Protein AF-A0A136KQ17-F1 (afdb_monomer)

Mean predicted aligned error: 4.79 Å

Structure (mmCIF, N/CA/C/O backbone):
data_AF-A0A136KQ17-F1
#
_entry.id   AF-A0A136KQ17-F1
#
loop_
_atom_site.group_PDB
_atom_site.id
_atom_site.type_symbol
_atom_site.label_atom_id
_atom_site.label_alt_id
_atom_site.label_comp_id
_atom_site.label_asym_id
_atom_site.label_entity_id
_atom_site.label_seq_id
_atom_site.pdbx_PDB_ins_code
_atom_site.Cartn_x
_atom_site.Cartn_y
_atom_site.Cartn_z
_atom_site.occupancy
_atom_site.B_iso_or_equiv
_atom_site.auth_seq_id
_atom_site.auth_comp_id
_atom_site.auth_asym_id
_atom_site.auth_atom_id
_atom_site.pdbx_PDB_model_num
ATOM 1 N N . MET A 1 1 ? 9.050 17.013 -5.981 1.00 43.75 1 MET A N 1
ATOM 2 C CA . MET A 1 1 ? 9.024 16.105 -4.820 1.00 43.75 1 MET A CA 1
ATOM 3 C C . MET A 1 1 ? 7.799 16.497 -4.017 1.00 43.75 1 MET A C 1
ATOM 5 O O . MET A 1 1 ? 7.840 17.550 -3.414 1.00 43.75 1 MET A O 1
ATOM 9 N N . ASP A 1 2 ? 6.688 15.775 -4.169 1.00 52.97 2 ASP A N 1
ATOM 10 C CA . ASP A 1 2 ? 5.424 16.027 -3.430 1.00 52.97 2 ASP A CA 1
ATOM 11 C C . ASP A 1 2 ? 4.432 14.852 -3.592 1.00 52.97 2 ASP A C 1
ATOM 13 O O . ASP A 1 2 ? 3.580 14.614 -2.742 1.00 52.97 2 ASP A O 1
ATOM 17 N N . LEU A 1 3 ? 4.582 14.050 -4.656 1.00 54.72 3 LEU A N 1
ATOM 18 C CA . LEU A 1 3 ? 3.743 12.869 -4.917 1.00 54.72 3 LEU A CA 1
ATOM 19 C C . LEU A 1 3 ? 3.991 11.692 -3.958 1.00 54.72 3 LEU A C 1
ATOM 21 O O . LEU A 1 3 ? 3.123 10.831 -3.827 1.00 54.72 3 LEU A O 1
ATOM 25 N N . GLU A 1 4 ? 5.147 11.640 -3.289 1.00 54.84 4 GLU A N 1
ATOM 26 C CA . GLU A 1 4 ? 5.502 10.543 -2.374 1.00 54.84 4 GLU A CA 1
ATOM 27 C C . GLU A 1 4 ? 4.515 10.448 -1.200 1.00 54.84 4 GLU A C 1
ATOM 29 O O . GLU A 1 4 ? 4.045 9.361 -0.881 1.00 54.84 4 GLU A O 1
ATOM 34 N N . HIS A 1 5 ? 4.075 11.582 -0.643 1.00 61.56 5 HIS A N 1
ATOM 35 C CA . HIS A 1 5 ? 3.178 11.606 0.520 1.00 61.56 5 HIS A CA 1
ATOM 36 C C . HIS A 1 5 ? 1.681 11.730 0.184 1.00 61.56 5 HIS A C 1
ATOM 38 O O . HIS A 1 5 ? 0.832 11.643 1.080 1.00 61.56 5 HIS A O 1
ATOM 44 N N . GLU A 1 6 ? 1.310 11.897 -1.091 1.00 70.81 6 GLU A N 1
ATOM 45 C CA . GLU A 1 6 ? -0.102 12.032 -1.485 1.00 70.81 6 GLU A CA 1
ATOM 46 C C . GLU A 1 6 ? -0.926 10.776 -1.172 1.00 70.81 6 GLU A C 1
ATOM 48 O O . GLU A 1 6 ? -2.092 10.879 -0.779 1.00 70.81 6 GLU A O 1
ATOM 53 N N . SER A 1 7 ? -0.313 9.592 -1.267 1.00 72.12 7 SER A N 1
ATOM 54 C CA . SER A 1 7 ? -0.997 8.314 -1.032 1.00 72.12 7 SER A CA 1
ATOM 55 C C . SER A 1 7 ? -1.546 8.221 0.397 1.00 72.12 7 SER A C 1
ATOM 57 O O . SER A 1 7 ? -2.719 7.900 0.592 1.00 72.12 7 SER A O 1
ATOM 59 N N . ILE A 1 8 ? -0.742 8.589 1.402 1.00 79.38 8 ILE A N 1
ATOM 60 C CA . ILE A 1 8 ? -1.167 8.601 2.812 1.00 79.38 8 ILE A CA 1
ATOM 61 C C . ILE A 1 8 ? -2.303 9.606 3.028 1.00 79.38 8 ILE A C 1
ATOM 63 O O . ILE A 1 8 ? -3.298 9.304 3.695 1.00 79.38 8 ILE A O 1
ATOM 67 N N . ARG A 1 9 ? -2.180 10.808 2.453 1.00 83.69 9 ARG A N 1
ATOM 68 C CA . ARG A 1 9 ? -3.183 11.870 2.601 1.00 83.69 9 ARG A CA 1
ATOM 69 C C . ARG A 1 9 ? -4.543 11.445 2.048 1.00 83.69 9 ARG A C 1
ATOM 71 O O . ARG A 1 9 ? -5.564 11.740 2.670 1.00 83.69 9 ARG A O 1
ATOM 78 N N . LEU A 1 10 ? -4.569 10.757 0.907 1.00 86.00 10 LEU A N 1
ATOM 79 C CA . LEU A 1 10 ? -5.799 10.218 0.325 1.00 86.00 10 LEU A CA 1
ATOM 80 C C . LEU A 1 10 ? -6.396 9.112 1.194 1.00 86.00 10 LEU A C 1
ATOM 82 O O . LEU A 1 10 ? -7.590 9.156 1.488 1.00 86.00 10 LEU A O 1
ATOM 86 N N . ILE A 1 11 ? -5.573 8.178 1.680 1.00 86.44 11 ILE A N 1
ATOM 87 C CA . ILE A 1 11 ? -6.046 7.105 2.561 1.00 86.44 11 ILE A CA 1
ATOM 88 C C . ILE A 1 11 ? -6.697 7.692 3.819 1.00 86.44 11 ILE A C 1
ATOM 90 O O . ILE A 1 11 ? -7.808 7.299 4.169 1.00 86.44 11 ILE A O 1
ATOM 94 N N . ASN A 1 12 ? -6.087 8.703 4.441 1.00 86.69 12 ASN A N 1
ATOM 95 C CA . ASN A 1 12 ? -6.655 9.362 5.620 1.00 86.69 12 ASN A CA 1
ATOM 96 C C . ASN A 1 12 ? -8.012 10.034 5.370 1.00 86.69 12 ASN A C 1
ATOM 98 O O . ASN A 1 12 ? -8.846 10.064 6.272 1.00 86.69 12 ASN A O 1
ATOM 102 N N . LYS A 1 13 ? -8.267 10.529 4.154 1.00 88.44 13 LYS A N 1
ATOM 103 C CA . LYS A 1 13 ? -9.572 11.099 3.783 1.00 88.44 13 LYS A CA 1
ATOM 104 C C . LYS A 1 13 ? -10.638 10.033 3.547 1.00 88.44 13 LYS A C 1
ATOM 106 O O . LYS A 1 13 ? -11.804 10.272 3.844 1.00 88.44 13 LYS A O 1
ATOM 111 N N . VAL A 1 14 ? -10.254 8.878 3.006 1.00 90.75 14 VAL A N 1
ATOM 112 C CA . VAL A 1 14 ? -11.196 7.796 2.685 1.00 90.75 14 VAL A CA 1
ATOM 113 C C . VAL A 1 14 ? -11.503 6.936 3.912 1.00 90.75 14 VAL A C 1
ATOM 115 O O . VAL A 1 14 ? -12.626 6.456 4.033 1.00 90.75 14 VAL A O 1
ATOM 118 N N . ARG A 1 15 ? -10.559 6.798 4.857 1.00 87.25 15 ARG A N 1
ATOM 119 C CA . ARG A 1 15 ? -10.706 6.008 6.096 1.00 87.25 15 ARG A CA 1
ATOM 120 C C . ARG A 1 15 ? -12.088 6.147 6.757 1.00 87.25 15 ARG A C 1
ATOM 122 O O . ARG A 1 15 ? -12.761 5.130 6.882 1.00 87.25 15 ARG A O 1
ATOM 129 N N . PRO A 1 16 ? -12.589 7.351 7.103 1.00 88.94 16 PRO A N 1
ATOM 130 C CA . PRO A 1 16 ? -13.866 7.487 7.813 1.00 88.94 16 PRO A CA 1
ATOM 131 C C . PRO A 1 16 ? -15.088 7.001 7.020 1.00 88.94 16 PRO A C 1
ATOM 133 O O . PRO A 1 16 ? -16.129 6.707 7.613 1.00 88.94 16 PRO A O 1
ATOM 136 N N . LEU A 1 17 ? -14.973 6.913 5.692 1.00 92.44 17 LEU A N 1
ATOM 137 C CA . LEU A 1 17 ? -16.055 6.529 4.786 1.00 92.44 17 LEU A CA 1
ATOM 138 C C . LEU A 1 17 ? -16.224 5.008 4.679 1.00 92.44 17 LEU A C 1
ATOM 140 O O . LEU A 1 17 ? -17.269 4.538 4.231 1.00 92.44 17 LEU A O 1
ATOM 144 N N . ILE A 1 18 ? -15.223 4.227 5.093 1.00 92.44 18 ILE A N 1
ATOM 145 C CA . ILE A 1 18 ? -15.248 2.770 4.970 1.00 92.44 18 ILE A CA 1
ATOM 146 C C . ILE A 1 18 ? -15.911 2.172 6.210 1.00 92.44 18 ILE A C 1
ATOM 148 O O . ILE A 1 18 ? -15.525 2.465 7.346 1.00 92.44 18 ILE A O 1
ATOM 152 N N . LYS A 1 19 ? -16.938 1.344 6.001 1.00 92.38 19 LYS A N 1
ATOM 153 C CA . LYS A 1 19 ? -17.628 0.632 7.086 1.00 92.38 19 LYS A CA 1
ATOM 154 C C . LYS A 1 19 ? -16.688 -0.355 7.782 1.00 92.38 19 LYS A C 1
ATOM 156 O O . LYS A 1 19 ? -15.704 -0.801 7.196 1.00 92.38 19 LYS A O 1
ATOM 161 N N . ASP A 1 20 ? -17.012 -0.688 9.028 1.00 93.50 20 ASP A N 1
ATOM 162 C CA . ASP A 1 20 ? -16.346 -1.792 9.723 1.00 93.50 20 ASP A CA 1
ATOM 163 C C . ASP A 1 20 ? -16.462 -3.096 8.919 1.00 93.50 20 ASP A C 1
ATOM 165 O O . ASP A 1 20 ? -17.487 -3.332 8.274 1.00 93.50 20 ASP A O 1
ATOM 169 N N . GLY A 1 21 ? -15.388 -3.887 8.895 1.00 93.94 21 GLY A N 1
ATOM 170 C CA . GLY A 1 21 ? -15.268 -5.070 8.037 1.00 93.94 21 GLY A CA 1
ATOM 171 C C . GLY A 1 21 ? -15.128 -4.756 6.542 1.00 93.94 21 GLY A C 1
ATOM 172 O O . GLY A 1 21 ? -15.133 -5.667 5.715 1.00 93.94 21 GLY A O 1
ATOM 173 N N . GLY A 1 22 ? -15.022 -3.478 6.169 1.00 95.44 22 GLY A N 1
ATOM 174 C CA . GLY A 1 22 ? -14.782 -3.055 4.795 1.00 95.44 22 GLY A CA 1
ATOM 175 C C . GLY A 1 22 ? -13.352 -3.332 4.326 1.00 95.44 22 GLY A C 1
ATOM 176 O O . GLY A 1 22 ? -12.462 -3.693 5.096 1.00 95.44 22 GLY A O 1
ATOM 177 N N . THR A 1 23 ? -13.121 -3.140 3.029 1.00 96.19 23 THR A N 1
ATOM 178 C CA . THR A 1 23 ? -11.812 -3.334 2.389 1.00 96.19 23 THR A CA 1
ATOM 179 C C . THR A 1 23 ? -11.395 -2.060 1.661 1.00 96.19 23 THR A C 1
ATOM 181 O O . THR A 1 23 ? -12.207 -1.436 0.977 1.00 96.19 23 THR A O 1
ATOM 184 N N . LEU A 1 24 ? -10.124 -1.686 1.793 1.00 95.56 24 LEU A N 1
ATOM 185 C CA . LEU A 1 24 ? -9.490 -0.599 1.055 1.00 9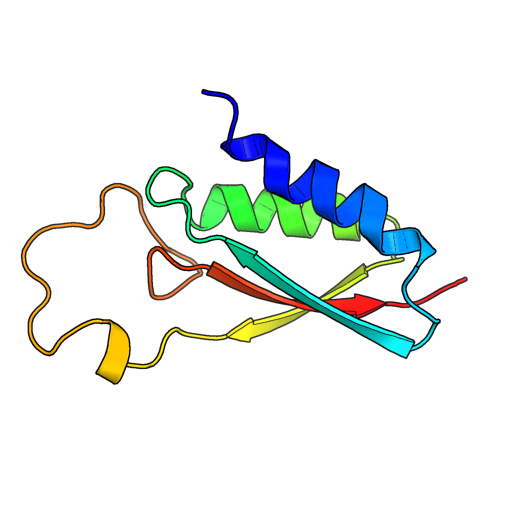5.56 24 LEU A CA 1
ATOM 186 C C . LEU A 1 24 ? -8.411 -1.175 0.141 1.00 95.56 24 LEU A C 1
ATOM 188 O O . LEU A 1 24 ? -7.456 -1.781 0.612 1.00 95.56 24 LEU A O 1
ATOM 192 N N . ILE A 1 25 ? -8.543 -0.948 -1.163 1.00 96.12 25 ILE A N 1
ATOM 193 C CA . ILE A 1 25 ? -7.511 -1.307 -2.137 1.00 96.12 25 ILE A CA 1
ATOM 194 C C . ILE A 1 25 ? -6.699 -0.049 -2.434 1.00 96.12 25 ILE A C 1
ATOM 196 O O . ILE A 1 25 ? -7.238 0.936 -2.941 1.00 96.12 25 ILE A O 1
ATOM 200 N N . SER A 1 26 ? -5.409 -0.071 -2.103 1.00 94.75 26 SER A N 1
ATOM 201 C CA . SER A 1 26 ? -4.482 1.011 -2.427 1.00 94.75 26 SER A CA 1
ATOM 202 C C . SER A 1 26 ? -3.655 0.633 -3.650 1.00 94.75 26 SER A C 1
ATOM 204 O O . SER A 1 26 ? -3.071 -0.448 -3.697 1.00 94.75 26 SER A O 1
ATOM 206 N N . ILE A 1 27 ? -3.633 1.518 -4.648 1.00 94.19 27 ILE A N 1
ATOM 207 C CA . ILE A 1 27 ? -2.891 1.337 -5.897 1.00 94.19 27 ILE A CA 1
ATOM 208 C C . ILE A 1 27 ? -2.011 2.567 -6.099 1.00 94.19 27 ILE A C 1
ATOM 210 O O . ILE A 1 27 ? -2.520 3.672 -6.291 1.00 94.19 27 ILE A O 1
ATOM 214 N N . ASN A 1 28 ? -0.694 2.382 -6.076 1.00 92.88 28 ASN A N 1
ATOM 215 C CA . ASN A 1 28 ? 0.279 3.435 -6.339 1.00 92.88 28 ASN A CA 1
ATOM 216 C C . ASN A 1 28 ? 1.043 3.125 -7.635 1.00 92.88 28 ASN A C 1
ATOM 218 O O . ASN A 1 28 ? 1.807 2.167 -7.700 1.00 92.88 28 ASN A O 1
ATOM 222 N N . ASN A 1 29 ? 0.851 3.959 -8.660 1.00 91.06 29 ASN A N 1
ATOM 223 C CA . ASN A 1 29 ? 1.554 3.871 -9.950 1.00 91.06 29 ASN A CA 1
ATOM 224 C C . ASN A 1 29 ? 2.803 4.775 -10.012 1.00 91.06 29 ASN A C 1
ATOM 226 O O . ASN A 1 29 ? 3.309 5.075 -11.093 1.00 91.06 29 ASN A O 1
ATOM 230 N N . GLY A 1 30 ? 3.287 5.260 -8.867 1.00 88.56 30 GLY A N 1
ATOM 231 C CA . GLY A 1 30 ? 4.436 6.152 -8.779 1.00 88.56 30 GLY A CA 1
ATOM 232 C C . GLY A 1 30 ? 5.738 5.420 -9.093 1.00 88.56 30 GLY A C 1
ATOM 233 O O . GLY A 1 30 ? 6.255 4.674 -8.262 1.00 88.56 30 GLY A O 1
ATOM 234 N N . VAL A 1 31 ? 6.300 5.678 -10.276 1.00 90.00 31 VAL A N 1
ATOM 235 C CA . VAL A 1 31 ? 7.568 5.080 -10.739 1.00 90.00 31 VAL A CA 1
ATOM 236 C C . VAL A 1 31 ? 8.804 5.582 -9.989 1.00 90.00 31 VAL A C 1
ATOM 238 O O . VAL A 1 31 ? 9.838 4.930 -10.034 1.00 90.00 31 VAL A O 1
ATOM 241 N N . TYR A 1 32 ? 8.695 6.726 -9.309 1.00 91.44 32 TYR A N 1
ATOM 242 C CA . TYR A 1 32 ? 9.763 7.315 -8.492 1.00 91.44 32 TYR A CA 1
ATOM 243 C C . TYR A 1 32 ? 9.673 6.931 -7.012 1.00 91.44 32 TYR A C 1
ATOM 245 O O . TYR A 1 32 ? 10.566 7.261 -6.247 1.00 91.44 32 TYR A O 1
ATOM 253 N N . VAL A 1 33 ? 8.615 6.227 -6.607 1.00 90.88 33 VAL A N 1
ATOM 254 C CA . VAL A 1 33 ? 8.456 5.742 -5.233 1.00 90.88 33 VAL A CA 1
ATOM 255 C C . VAL A 1 33 ? 9.023 4.329 -5.180 1.00 90.88 33 VAL A C 1
ATOM 257 O O . VAL A 1 33 ? 8.619 3.487 -5.990 1.00 90.88 33 VAL A O 1
ATOM 260 N N . SER A 1 34 ? 9.959 4.051 -4.274 1.00 94.50 34 SER A N 1
ATOM 261 C CA . SER A 1 34 ? 10.447 2.683 -4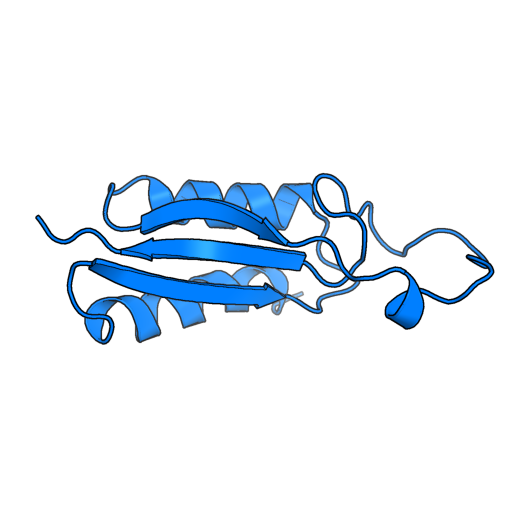.065 1.00 94.50 34 SER A CA 1
ATOM 262 C C . SER A 1 34 ? 9.362 1.811 -3.424 1.00 94.50 34 SER A C 1
ATOM 264 O O . SER A 1 34 ? 8.425 2.309 -2.793 1.00 94.50 34 SER A O 1
ATOM 266 N N . GLY A 1 35 ? 9.450 0.494 -3.598 1.00 95.56 35 GLY A N 1
ATOM 267 C CA . GLY A 1 35 ? 8.541 -0.428 -2.921 1.00 95.56 35 GLY A CA 1
ATOM 268 C C . GLY A 1 35 ? 8.653 -0.344 -1.401 1.00 95.56 35 GLY A C 1
ATOM 269 O O . GLY A 1 35 ? 7.630 -0.326 -0.719 1.00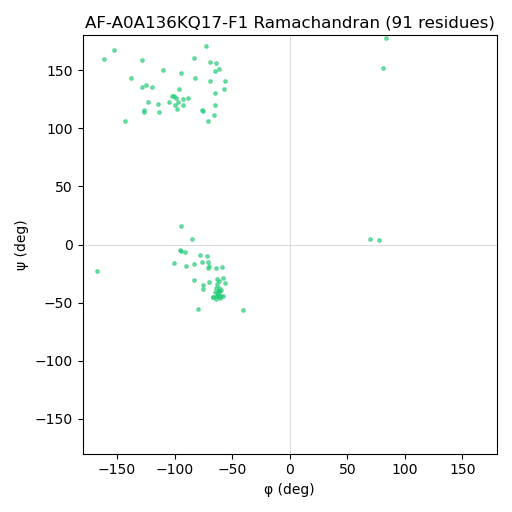 95.56 35 GLY A O 1
ATOM 270 N N . SER A 1 36 ? 9.873 -0.212 -0.880 1.00 96.62 36 SER A N 1
ATOM 271 C CA . SER A 1 36 ? 10.142 -0.099 0.554 1.00 96.62 36 SER A CA 1
ATOM 272 C C . SER A 1 36 ? 9.565 1.169 1.174 1.00 96.62 36 SER A C 1
ATOM 274 O O . SER A 1 36 ? 9.004 1.096 2.266 1.00 96.62 36 SER A O 1
ATOM 276 N N . ASP A 1 37 ? 9.648 2.315 0.490 1.00 94.44 37 ASP A N 1
ATOM 277 C CA . ASP A 1 37 ? 9.105 3.573 1.022 1.00 94.44 37 ASP A CA 1
ATOM 278 C C . ASP A 1 37 ? 7.581 3.506 1.106 1.00 94.44 37 ASP A C 1
ATOM 280 O O . ASP A 1 37 ? 6.992 3.801 2.144 1.00 94.44 37 ASP A O 1
ATOM 284 N N . TYR A 1 38 ? 6.939 3.010 0.047 1.00 94.44 38 TYR A N 1
ATOM 285 C CA . TYR A 1 38 ? 5.493 2.825 0.049 1.00 94.44 38 TYR A CA 1
ATOM 286 C C . TYR A 1 38 ? 5.039 1.785 1.086 1.00 94.44 38 TYR A C 1
ATOM 288 O O . TYR A 1 38 ? 4.019 1.976 1.746 1.00 94.44 38 TYR A O 1
ATOM 296 N N . MET A 1 39 ? 5.801 0.705 1.281 1.00 95.88 39 MET A N 1
ATOM 297 C CA . MET A 1 39 ? 5.509 -0.284 2.321 1.00 95.88 39 MET A CA 1
ATOM 298 C C . MET A 1 39 ? 5.591 0.337 3.722 1.00 95.88 39 MET A C 1
ATOM 300 O O . MET A 1 39 ? 4.685 0.151 4.532 1.00 95.88 39 MET A O 1
ATOM 304 N N . LYS A 1 40 ? 6.619 1.148 3.988 1.00 95.06 40 LYS A N 1
ATOM 305 C CA . LYS A 1 40 ? 6.776 1.875 5.255 1.00 95.06 40 LYS A CA 1
ATOM 306 C C . LYS A 1 40 ? 5.625 2.851 5.509 1.00 95.06 40 LYS A C 1
ATOM 308 O O . LYS A 1 40 ? 5.182 3.006 6.652 1.00 95.06 40 LYS A O 1
ATOM 313 N N . ASP A 1 41 ? 5.123 3.496 4.462 1.00 93.00 41 ASP A N 1
ATOM 314 C CA . ASP A 1 41 ? 3.944 4.356 4.536 1.00 93.00 41 ASP A CA 1
ATOM 315 C C . ASP A 1 41 ? 2.686 3.557 4.909 1.00 93.00 41 ASP A C 1
ATOM 317 O O . ASP A 1 41 ? 1.963 3.946 5.832 1.00 93.00 41 ASP A O 1
ATOM 321 N N . LEU A 1 42 ? 2.456 2.407 4.261 1.00 94.06 42 LEU A N 1
ATOM 322 C CA . LEU A 1 42 ? 1.356 1.491 4.587 1.00 94.06 42 LEU A CA 1
ATOM 323 C C . LEU A 1 42 ? 1.442 0.976 6.032 1.00 94.06 42 LEU A C 1
ATOM 325 O O . LEU A 1 42 ? 0.449 0.977 6.759 1.00 94.06 42 LEU A O 1
ATOM 329 N N . GLU A 1 43 ? 2.627 0.579 6.485 1.00 94.88 43 GLU A N 1
ATOM 330 C CA . GLU A 1 43 ? 2.853 0.147 7.866 1.00 94.88 43 GLU A CA 1
ATOM 331 C C . GLU A 1 43 ? 2.588 1.281 8.857 1.00 94.88 43 GLU A C 1
ATOM 333 O O . GLU A 1 43 ? 1.958 1.072 9.893 1.00 94.88 43 GLU A O 1
ATOM 338 N N . THR A 1 44 ? 3.022 2.500 8.527 1.00 92.81 44 THR A N 1
ATOM 339 C CA . THR A 1 44 ? 2.831 3.684 9.371 1.00 92.81 44 THR A CA 1
ATOM 340 C C . THR A 1 44 ? 1.359 3.984 9.587 1.00 92.81 44 THR A C 1
ATOM 342 O O . THR A 1 44 ? 0.956 4.239 10.722 1.00 92.81 44 THR A O 1
ATOM 345 N N . ILE A 1 45 ? 0.546 3.916 8.534 1.00 90.56 45 ILE A N 1
ATOM 346 C CA . ILE A 1 45 ? -0.891 4.137 8.673 1.00 90.56 45 ILE A CA 1
ATOM 347 C C . ILE A 1 45 ? -1.557 2.978 9.438 1.00 90.56 45 ILE A C 1
ATOM 349 O O . ILE A 1 45 ? -2.484 3.222 10.201 1.00 90.56 45 ILE A O 1
ATOM 353 N N . CYS A 1 46 ? -1.077 1.736 9.337 1.00 92.25 46 CYS A N 1
ATOM 354 C CA . CYS A 1 46 ? -1.657 0.601 10.073 1.00 92.25 46 CYS A CA 1
ATOM 355 C C . CYS A 1 46 ? -1.373 0.615 11.593 1.00 92.25 46 CYS A C 1
ATOM 357 O O . CYS A 1 46 ? -1.977 -0.162 12.332 1.00 92.25 46 CYS A O 1
ATOM 359 N N . LYS A 1 47 ? -0.492 1.496 12.094 1.00 91.94 47 LYS A N 1
ATOM 360 C CA . LYS A 1 47 ? -0.070 1.529 13.513 1.00 91.94 47 LYS A CA 1
ATOM 361 C C . LYS A 1 47 ? -1.205 1.715 14.522 1.00 91.94 47 LYS A C 1
ATOM 363 O O . LYS A 1 47 ? -1.080 1.268 15.658 1.00 91.94 47 LYS A O 1
ATOM 368 N N . ASP A 1 48 ? -2.288 2.388 14.142 1.00 89.00 48 ASP A N 1
ATOM 369 C CA . ASP A 1 48 ? -3.440 2.638 15.020 1.00 89.00 48 ASP A CA 1
ATOM 370 C C . ASP A 1 48 ? -4.371 1.414 15.179 1.00 89.00 48 ASP A C 1
ATOM 372 O O . ASP A 1 48 ? -5.257 1.412 16.044 1.00 89.00 48 ASP A O 1
ATOM 376 N N . GLY A 1 49 ? -4.147 0.365 14.378 1.00 89.56 49 GLY A N 1
ATOM 377 C CA . GLY A 1 49 ? -4.946 -0.859 14.333 1.00 89.56 49 GLY A CA 1
ATOM 378 C C . GLY A 1 49 ? -6.273 -0.719 13.584 1.00 89.56 49 GLY A C 1
ATOM 379 O O . GLY A 1 49 ? -7.046 -1.675 13.562 1.00 89.56 49 GLY A O 1
ATOM 380 N N . TYR A 1 50 ? -6.550 0.444 12.985 1.00 90.25 50 TYR A N 1
ATOM 381 C CA . TYR A 1 50 ? -7.743 0.670 12.169 1.00 90.25 50 TYR A CA 1
ATOM 382 C C . TYR A 1 50 ? -7.627 -0.001 10.799 1.00 90.25 50 TYR A C 1
ATOM 384 O O . TYR A 1 50 ? -8.611 -0.519 10.270 1.00 90.25 50 TYR A O 1
ATOM 392 N N . LEU A 1 51 ? -6.422 0.028 10.221 1.00 94.19 51 LEU A N 1
ATOM 393 C CA . LEU A 1 51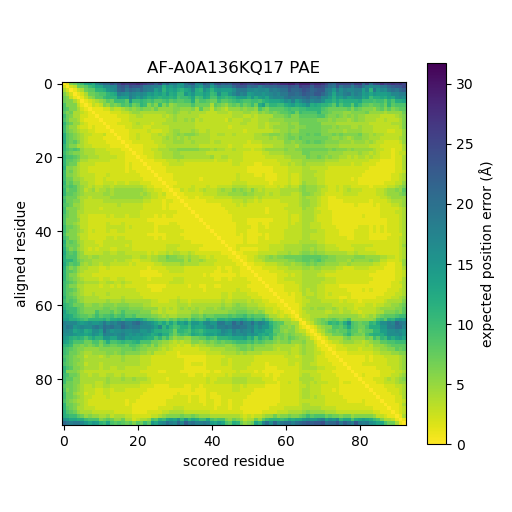 ? -6.075 -0.703 9.005 1.00 94.19 51 LEU A CA 1
ATOM 394 C C . LEU A 1 51 ? -5.111 -1.839 9.327 1.00 94.19 51 LEU A C 1
ATOM 396 O O . LEU A 1 51 ? -4.269 -1.716 10.215 1.00 94.19 51 LEU A O 1
ATOM 400 N N . SER A 1 52 ? -5.183 -2.905 8.541 1.00 96.12 52 SER A N 1
ATOM 401 C CA . SER A 1 52 ? -4.161 -3.951 8.508 1.00 96.12 52 SER A CA 1
ATOM 402 C C . SER A 1 52 ? -3.892 -4.375 7.071 1.00 96.12 52 SER A C 1
ATOM 404 O O . SER A 1 52 ? -4.807 -4.386 6.251 1.00 96.12 52 SER A O 1
ATOM 406 N N . ILE A 1 53 ? -2.637 -4.686 6.748 1.00 97.19 53 ILE A N 1
ATOM 407 C CA . ILE A 1 53 ? -2.267 -5.175 5.417 1.00 97.19 53 ILE A CA 1
ATOM 408 C C . ILE A 1 53 ? -2.699 -6.637 5.320 1.00 97.19 53 ILE A C 1
ATOM 410 O O . ILE A 1 53 ? -2.182 -7.476 6.054 1.00 97.19 53 ILE A O 1
ATOM 414 N N . ARG A 1 54 ? -3.644 -6.931 4.423 1.00 97.75 54 ARG A N 1
ATOM 415 C CA . ARG A 1 54 ? -4.089 -8.298 4.134 1.00 97.75 54 ARG A CA 1
ATOM 416 C C . ARG A 1 54 ? -3.101 -8.992 3.207 1.00 97.75 54 ARG A C 1
ATOM 418 O O . ARG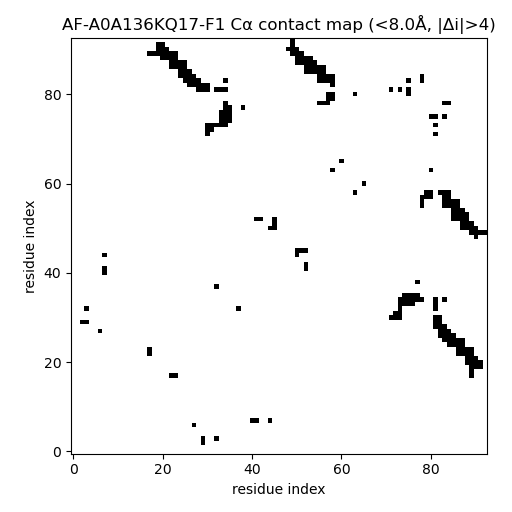 A 1 54 ? -2.598 -10.061 3.528 1.00 97.75 54 ARG A O 1
ATOM 425 N N . GLU A 1 55 ? -2.834 -8.384 2.055 1.00 98.06 55 GLU A N 1
ATOM 426 C CA . GLU A 1 55 ? -1.945 -8.943 1.037 1.00 98.06 55 GLU A CA 1
ATOM 427 C C . GLU A 1 55 ? -1.450 -7.873 0.057 1.00 98.06 55 GLU A C 1
ATOM 429 O O . GLU A 1 55 ? -2.057 -6.806 -0.095 1.00 98.06 55 GLU A O 1
ATOM 434 N N . LEU A 1 56 ? -0.346 -8.183 -0.625 1.00 98.31 56 LEU A N 1
ATOM 435 C CA . LEU A 1 56 ? 0.155 -7.416 -1.761 1.00 98.31 56 LEU A CA 1
ATOM 436 C C . LEU A 1 56 ? -0.209 -8.164 -3.039 1.00 98.31 56 LEU A C 1
ATOM 438 O O . LEU A 1 56 ? 0.104 -9.347 -3.172 1.00 98.31 56 LEU A O 1
ATOM 442 N N . ILE A 1 57 ? -0.837 -7.475 -3.988 1.00 98.00 57 ILE A N 1
ATOM 443 C CA . ILE A 1 57 ? -1.225 -8.095 -5.255 1.00 98.00 57 ILE A CA 1
ATOM 444 C C . ILE A 1 57 ? -0.105 -7.882 -6.275 1.00 98.00 57 ILE A C 1
ATOM 446 O O . ILE A 1 57 ? 0.221 -6.730 -6.585 1.00 98.00 57 ILE A O 1
ATOM 450 N N . PRO A 1 58 ? 0.494 -8.957 -6.821 1.00 96.25 58 PRO A N 1
ATOM 451 C CA . PRO A 1 58 ? 1.470 -8.819 -7.884 1.00 96.25 58 PRO A CA 1
ATOM 452 C C . PRO A 1 58 ? 0.780 -8.341 -9.163 1.00 96.25 58 PRO A C 1
ATOM 454 O O . PRO A 1 58 ? -0.306 -8.799 -9.521 1.00 96.25 58 PRO A O 1
ATOM 457 N N . VAL A 1 59 ? 1.438 -7.451 -9.900 1.00 94.62 59 VAL A N 1
ATOM 458 C CA . VAL A 1 59 ? 1.006 -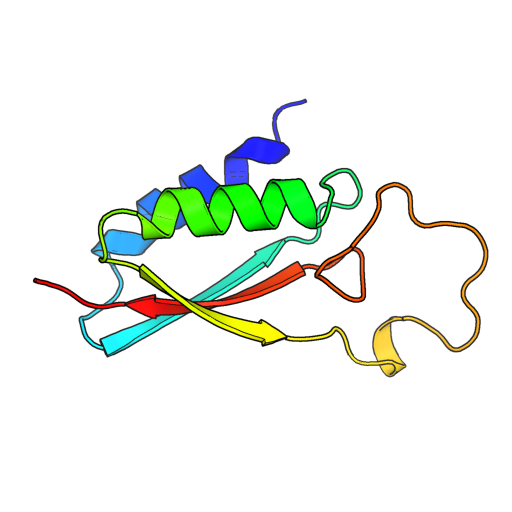7.100 -11.254 1.00 94.62 59 VAL A CA 1
ATOM 459 C C . VAL A 1 59 ? 1.143 -8.341 -12.146 1.00 94.62 59 VAL A C 1
ATOM 461 O O . VAL A 1 59 ? 2.212 -8.961 -12.126 1.00 94.62 59 VAL A O 1
ATOM 464 N N . PRO A 1 60 ? 0.115 -8.723 -12.926 1.00 92.56 60 PRO A N 1
ATOM 465 C CA . PRO A 1 60 ? 0.193 -9.913 -13.769 1.00 92.56 60 PRO A CA 1
ATOM 466 C C . PRO A 1 60 ? 1.243 -9.766 -14.876 1.00 92.56 60 PRO A C 1
ATOM 468 O O . PRO A 1 60 ? 1.449 -8.674 -15.406 1.00 92.56 60 PRO A O 1
ATOM 471 N N . GLU A 1 61 ? 1.865 -10.874 -15.289 1.00 88.56 61 GLU A N 1
ATOM 472 C CA . GLU A 1 61 ? 2.905 -10.871 -16.335 1.00 88.56 61 GLU A CA 1
ATOM 473 C C . GLU A 1 61 ? 2.431 -10.253 -17.658 1.00 88.56 61 GLU A C 1
ATOM 475 O O . GLU A 1 61 ? 3.199 -9.558 -18.326 1.00 88.56 61 GLU A O 1
ATOM 480 N N . SER A 1 62 ? 1.146 -10.419 -17.991 1.00 89.62 62 SER A N 1
ATOM 481 C CA . SER A 1 62 ? 0.518 -9.821 -19.176 1.00 89.62 62 SER A CA 1
ATOM 482 C C . SER A 1 62 ? 0.599 -8.289 -19.219 1.00 89.62 62 SER A C 1
ATOM 484 O O . SER A 1 62 ? 0.489 -7.714 -20.299 1.00 89.62 62 SER A O 1
ATOM 486 N N . PHE A 1 63 ? 0.836 -7.627 -18.081 1.00 87.12 63 PHE A N 1
ATOM 487 C CA . PHE A 1 63 ? 0.989 -6.172 -17.970 1.00 87.12 63 PHE A CA 1
ATOM 488 C C . PHE A 1 63 ? 2.451 -5.706 -17.884 1.00 87.12 63 PHE A C 1
ATOM 490 O O . PHE A 1 63 ? 2.723 -4.526 -18.082 1.00 87.12 63 PHE A O 1
ATOM 497 N N . ILE A 1 64 ? 3.395 -6.605 -17.592 1.00 82.38 64 ILE A N 1
ATOM 498 C CA . ILE A 1 64 ? 4.824 -6.277 -17.407 1.00 82.38 64 ILE A CA 1
ATOM 499 C C . ILE A 1 64 ? 5.589 -6.360 -18.741 1.00 82.38 64 ILE A C 1
ATOM 501 O O . ILE A 1 64 ? 6.665 -5.778 -18.896 1.00 82.38 64 ILE A O 1
ATOM 505 N N . GLY A 1 65 ? 5.006 -7.045 -19.728 1.00 74.44 65 GLY A N 1
ATOM 506 C CA . GLY A 1 65 ? 5.616 -7.296 -21.027 1.00 74.44 65 GLY A CA 1
ATOM 507 C C . GLY A 1 65 ? 6.597 -8.470 -20.991 1.00 74.44 65 GLY A C 1
ATOM 508 O O . GLY A 1 65 ? 7.219 -8.776 -19.977 1.00 74.44 65 GLY A O 1
ATOM 509 N N . TYR A 1 66 ? 6.755 -9.136 -22.135 1.00 69.69 66 TYR A N 1
ATOM 510 C CA . TYR A 1 66 ? 7.501 -10.398 -22.252 1.00 69.69 66 TYR A CA 1
ATOM 511 C C . TYR A 1 66 ? 9.024 -10.259 -22.097 1.00 69.69 66 TYR A C 1
ATOM 513 O O . TYR A 1 66 ? 9.727 -11.253 -21.924 1.00 69.69 66 TYR A O 1
ATOM 521 N N . LYS A 1 67 ? 9.562 -9.036 -22.181 1.00 76.00 67 LYS A N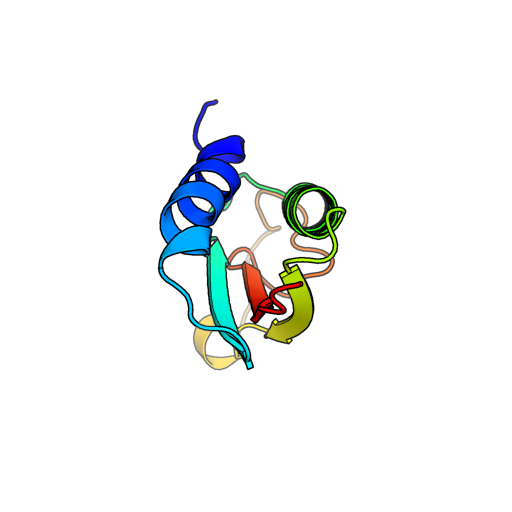 1
ATOM 522 C CA . LYS A 1 67 ? 11.000 -8.766 -22.078 1.00 76.00 67 LYS A CA 1
ATOM 523 C C . LYS A 1 67 ? 11.228 -7.456 -21.331 1.00 76.00 67 LYS A C 1
ATOM 525 O O . LYS A 1 67 ? 11.016 -6.383 -21.889 1.00 76.00 67 LYS A O 1
ATOM 530 N N . LYS A 1 68 ? 11.684 -7.539 -20.077 1.00 70.88 68 LYS A N 1
ATOM 531 C CA . LYS A 1 68 ? 12.114 -6.358 -19.313 1.00 70.88 68 LYS A CA 1
ATOM 532 C C . LYS A 1 68 ? 13.360 -5.767 -19.976 1.00 70.88 68 LYS A C 1
ATOM 534 O O . LYS A 1 68 ? 14.419 -6.392 -19.977 1.00 70.88 68 LYS A O 1
ATOM 539 N N . ILE A 1 69 ? 13.224 -4.582 -20.566 1.00 78.25 69 ILE A N 1
ATOM 540 C CA . ILE A 1 69 ? 14.346 -3.816 -21.115 1.00 78.25 69 ILE A CA 1
ATOM 541 C C . ILE A 1 69 ? 14.711 -2.741 -20.093 1.00 78.25 69 ILE A C 1
ATOM 543 O O . ILE A 1 69 ? 13.889 -1.893 -19.761 1.00 78.25 69 ILE A O 1
ATOM 547 N N . GLY A 1 70 ? 15.951 -2.776 -19.609 1.00 81.00 70 GLY A N 1
ATOM 548 C CA . GLY A 1 70 ? 16.448 -1.821 -18.620 1.00 81.00 70 GLY A CA 1
ATOM 549 C C . GLY A 1 70 ? 16.103 -2.181 -17.173 1.00 81.00 70 GLY A C 1
ATOM 550 O O . GLY A 1 70 ? 15.466 -3.194 -16.882 1.00 81.00 70 GLY A O 1
ATOM 551 N N . LYS A 1 71 ? 16.592 -1.349 -16.252 1.00 85.44 71 LYS A N 1
ATOM 552 C CA . LYS A 1 71 ? 16.296 -1.446 -14.819 1.00 85.44 71 LYS A CA 1
ATOM 553 C C . LYS A 1 71 ? 15.124 -0.519 -14.482 1.00 85.44 71 LYS A C 1
ATOM 555 O O . LYS A 1 71 ? 15.002 0.529 -15.118 1.00 85.44 71 LYS A O 1
ATOM 560 N N . PRO A 1 72 ? 14.274 -0.877 -13.506 1.00 85.88 72 PRO A N 1
ATOM 561 C CA . PRO A 1 72 ? 13.253 0.044 -13.024 1.00 85.88 72 PRO A CA 1
ATOM 562 C C . PRO A 1 72 ? 13.913 1.304 -12.436 1.00 85.88 72 PRO A C 1
ATOM 564 O O . PRO A 1 72 ? 15.047 1.246 -11.961 1.00 85.88 72 PRO A O 1
ATOM 567 N N . ILE A 1 73 ? 13.209 2.441 -12.501 1.00 91.31 73 ILE A N 1
ATOM 568 C CA . ILE A 1 73 ? 13.707 3.742 -12.013 1.00 91.31 73 ILE A CA 1
ATOM 569 C C . ILE A 1 73 ? 14.026 3.668 -10.512 1.00 91.31 73 ILE A C 1
ATOM 571 O O . ILE A 1 73 ? 15.042 4.195 -10.067 1.00 91.31 73 ILE A O 1
ATOM 575 N N . THR A 1 74 ? 13.183 2.967 -9.754 1.00 93.81 74 THR A N 1
ATOM 576 C CA . THR A 1 74 ? 13.378 2.633 -8.340 1.00 93.81 74 THR A CA 1
ATOM 577 C C . THR A 1 74 ? 13.203 1.135 -8.119 1.00 93.81 74 THR A C 1
ATOM 579 O O . THR A 1 74 ? 12.580 0.448 -8.930 1.00 93.81 74 THR A O 1
ATOM 582 N N . ASP A 1 75 ? 13.756 0.611 -7.023 1.00 95.00 75 ASP A N 1
ATOM 583 C CA . ASP A 1 75 ? 13.530 -0.782 -6.635 1.00 95.00 75 ASP A CA 1
ATOM 584 C C . ASP A 1 75 ? 12.044 -0.998 -6.282 1.00 95.00 75 ASP A C 1
ATOM 586 O O . ASP A 1 75 ? 11.532 -0.321 -5.381 1.00 95.00 75 ASP A O 1
ATOM 590 N N . PRO A 1 76 ? 11.322 -1.895 -6.982 1.00 94.44 76 PRO A N 1
ATOM 591 C CA . PRO A 1 76 ? 9.923 -2.166 -6.682 1.00 94.44 76 PRO A CA 1
ATOM 592 C C . PRO A 1 76 ? 9.726 -3.037 -5.434 1.00 94.44 76 PRO A C 1
ATOM 594 O O . PRO A 1 76 ? 8.607 -3.075 -4.932 1.00 94.44 76 PRO A O 1
ATOM 597 N N . SER A 1 77 ? 10.757 -3.718 -4.919 1.00 96.44 77 SER A N 1
ATOM 598 C CA . SER A 1 77 ? 10.633 -4.643 -3.783 1.00 96.44 77 SER A CA 1
ATOM 599 C C . SER A 1 77 ? 10.043 -3.955 -2.536 1.00 96.44 77 SER A C 1
ATOM 601 O O . SER A 1 77 ? 10.471 -2.845 -2.210 1.00 96.44 77 SER A O 1
ATOM 603 N N . PRO A 1 78 ? 9.057 -4.557 -1.833 1.00 96.88 78 PRO A N 1
ATOM 604 C CA . PRO A 1 78 ? 8.592 -5.952 -1.935 1.00 96.88 78 PRO A CA 1
ATOM 605 C C . PRO A 1 78 ? 7.549 -6.232 -3.036 1.00 96.88 78 PRO A C 1
ATOM 607 O O . PRO A 1 78 ? 7.052 -7.352 -3.140 1.00 96.88 78 PRO A O 1
ATOM 610 N N . PHE A 1 79 ? 7.202 -5.252 -3.870 1.00 96.19 79 PHE A N 1
ATOM 611 C CA . PHE A 1 79 ? 6.312 -5.440 -5.018 1.00 96.19 79 PHE A CA 1
ATOM 612 C C . PHE A 1 79 ? 7.078 -5.985 -6.231 1.00 96.19 79 PHE A C 1
ATOM 614 O O . PHE A 1 79 ? 8.298 -5.868 -6.342 1.00 96.19 79 PHE A O 1
ATOM 621 N N . ASN A 1 80 ? 6.355 -6.566 -7.190 1.00 94.25 80 ASN A N 1
ATOM 622 C CA . ASN A 1 80 ? 6.955 -7.143 -8.398 1.00 94.25 80 ASN A CA 1
ATOM 623 C C . ASN A 1 80 ? 7.070 -6.150 -9.577 1.00 94.25 80 ASN A C 1
ATOM 625 O O . ASN A 1 80 ? 7.642 -6.488 -10.622 1.00 94.25 80 ASN A O 1
ATOM 629 N N . HIS A 1 81 ? 6.515 -4.944 -9.425 1.00 93.62 81 HIS A N 1
ATOM 630 C CA . HIS A 1 81 ? 6.410 -3.922 -10.463 1.00 93.62 81 HIS A CA 1
ATOM 631 C C . HIS A 1 81 ? 6.363 -2.506 -9.857 1.00 93.62 81 HIS A C 1
ATOM 633 O O . HIS A 1 81 ? 6.175 -2.340 -8.654 1.00 93.62 81 HIS A O 1
ATOM 639 N N . SER A 1 82 ? 6.522 -1.469 -10.690 1.00 92.25 82 SER A N 1
ATOM 640 C CA . SER A 1 82 ? 6.416 -0.065 -10.256 1.00 92.25 82 SER A CA 1
ATOM 641 C C . SER A 1 82 ? 5.018 0.291 -9.738 1.00 92.25 82 SER A C 1
ATOM 643 O O . SER A 1 82 ? 4.893 1.131 -8.843 1.00 92.25 82 SER A O 1
ATOM 645 N N . THR A 1 83 ? 3.995 -0.380 -10.271 1.00 94.06 83 THR A N 1
ATOM 646 C CA . THR A 1 83 ? 2.627 -0.390 -9.748 1.00 94.06 83 THR A CA 1
ATOM 647 C C . THR A 1 83 ? 2.562 -1.264 -8.503 1.00 94.06 83 THR A C 1
ATOM 649 O O . THR A 1 83 ? 2.742 -2.479 -8.571 1.00 94.06 83 THR A O 1
ATOM 652 N N . LYS A 1 84 ? 2.283 -0.626 -7.371 1.00 95.44 84 LYS A N 1
ATOM 653 C CA . LYS A 1 84 ? 2.216 -1.236 -6.046 1.00 95.44 84 LYS A CA 1
ATOM 654 C C . LYS A 1 84 ? 0.754 -1.356 -5.654 1.00 95.44 84 LYS A C 1
ATOM 656 O O . LYS A 1 84 ? 0.046 -0.350 -5.649 1.00 95.44 84 LYS A O 1
ATOM 661 N N . ILE A 1 85 ? 0.299 -2.570 -5.367 1.00 97.00 85 ILE A N 1
ATOM 662 C CA . ILE A 1 85 ? -1.100 -2.854 -5.042 1.00 97.00 85 ILE A CA 1
ATOM 663 C C . ILE A 1 85 ? -1.140 -3.527 -3.677 1.00 97.00 85 ILE A C 1
ATOM 665 O O . ILE A 1 85 ? -0.520 -4.573 -3.488 1.00 97.00 85 ILE A O 1
ATOM 669 N N . ALA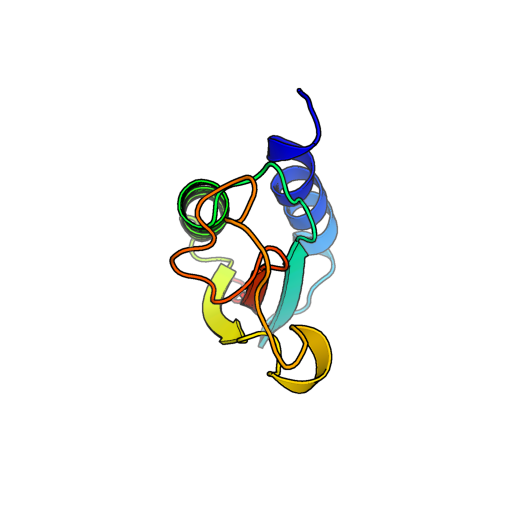 A 1 86 ? -1.872 -2.937 -2.739 1.00 97.50 86 ALA A N 1
ATOM 670 C CA . ALA A 1 86 ? -2.063 -3.480 -1.401 1.00 97.50 86 ALA A CA 1
ATOM 671 C C . ALA A 1 86 ? -3.553 -3.549 -1.061 1.00 97.50 86 ALA A C 1
ATOM 673 O O . ALA A 1 86 ? -4.300 -2.595 -1.300 1.00 97.50 86 ALA A O 1
ATOM 674 N N . ILE A 1 87 ? -3.971 -4.668 -0.477 1.00 97.75 87 ILE A N 1
ATOM 675 C CA . ILE A 1 87 ? -5.309 -4.838 0.087 1.00 97.75 87 ILE A CA 1
ATOM 676 C C . ILE A 1 87 ? -5.218 -4.618 1.592 1.00 97.75 8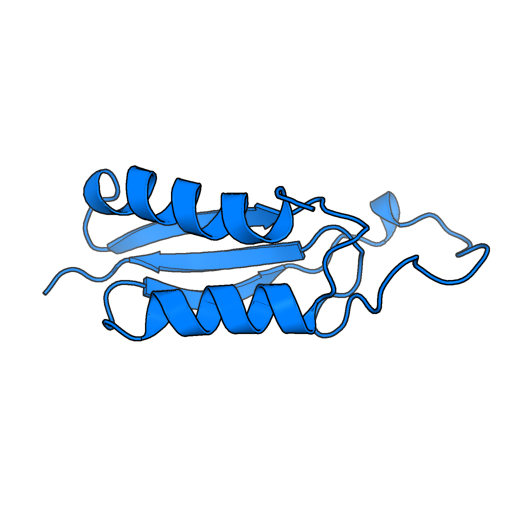7 ILE A C 1
ATOM 678 O O . ILE A 1 87 ? -4.399 -5.241 2.268 1.00 97.75 87 ILE A O 1
ATOM 682 N N . LEU A 1 88 ? -6.054 -3.717 2.103 1.00 96.69 88 LEU A N 1
ATOM 683 C CA . LEU A 1 88 ? -6.100 -3.333 3.507 1.00 96.69 88 LEU A CA 1
ATOM 684 C C . LEU A 1 88 ? -7.475 -3.640 4.105 1.00 96.69 88 LEU A C 1
ATOM 686 O O . LEU A 1 88 ? -8.507 -3.279 3.527 1.00 96.69 88 LEU A O 1
ATOM 690 N N . ASP A 1 89 ? -7.473 -4.219 5.299 1.00 96.88 89 ASP A N 1
ATOM 691 C CA . ASP A 1 89 ? -8.683 -4.543 6.053 1.00 96.88 89 ASP A CA 1
ATOM 692 C C . ASP A 1 89 ? -8.995 -3.447 7.047 1.00 96.88 89 ASP A C 1
ATOM 694 O O . ASP A 1 89 ? -8.105 -2.988 7.765 1.00 96.88 89 ASP A O 1
ATOM 698 N N . VAL A 1 90 ? -10.263 -3.036 7.084 1.00 95.44 90 VAL A N 1
ATOM 699 C CA . VAL A 1 90 ? -10.753 -2.008 7.999 1.00 95.44 90 VAL A CA 1
ATOM 700 C C . VAL A 1 90 ? -11.383 -2.656 9.221 1.00 95.44 90 VAL A C 1
ATOM 702 O O . VAL A 1 90 ? -12.357 -3.401 9.101 1.00 95.44 90 VAL A O 1
ATOM 705 N N . LYS A 1 91 ? -10.870 -2.306 10.401 1.00 91.44 91 LYS A N 1
ATOM 706 C CA . LYS A 1 91 ? -11.415 -2.718 11.693 1.00 91.44 91 LYS A CA 1
ATOM 707 C C . LYS A 1 91 ? -11.670 -1.498 12.572 1.00 91.44 91 LYS A C 1
ATOM 709 O O . LYS A 1 91 ? -10.744 -0.803 12.984 1.00 91.44 91 LYS A O 1
ATOM 714 N N . ARG A 1 92 ? -12.936 -1.224 12.868 1.00 82.81 92 ARG A N 1
ATOM 715 C CA . ARG A 1 92 ? -13.336 -0.194 13.831 1.00 82.81 92 ARG A CA 1
ATOM 716 C C . ARG A 1 92 ? -13.241 -0.773 15.248 1.00 82.81 92 ARG A C 1
ATOM 718 O O . ARG A 1 92 ? -13.477 -1.961 15.455 1.00 82.81 92 ARG A O 1
ATOM 725 N N . LYS A 1 93 ? -12.829 0.065 16.201 1.00 67.19 93 LYS A N 1
ATOM 726 C CA . LYS A 1 93 ? -12.910 -0.246 17.635 1.00 67.19 93 LYS A CA 1
ATOM 727 C C . LYS A 1 93 ? -14.315 0.025 18.149 1.00 67.19 93 LYS A C 1
ATOM 729 O O . LYS A 1 93 ? -14.947 0.961 17.607 1.00 67.19 93 LYS A O 1
#

Sequence (93 aa):
MDLEHESIRLINKVRPLIKDGGTLISINNGVYVSGSDYMKDLETICKDGYLSIRELIPVPESFIGYKKIGKPITDPSPFNHSTKIAILDVKRK

Foldseek 3Di:
DPLLCVQLVVCVVCLVVADAQGKDKGKDLDLQHELVSVVVSVVVVCVVVQKDWPDKDADDPVVCDPDDDDDRPHHNPVHPDSITITMMTGHDD

Secondary structure (DSSP, 8-state):
--STTHHHHHHHHHGGGSPTT-EEEEEE--TTS-HHHHHHHHHHHHTTSSEEEEEEPPPPHHHH-SS--S--SS--TTSSSSSEEEEEEE---

Solvent-accessible surface area (backbone atoms only — not comparable to full-atom values): 5601 Å² total; per-residue (Å²): 142,67,71,82,59,46,61,60,56,52,50,66,67,49,53,85,76,54,53,70,78,31,77,47,78,48,76,43,75,47,52,82,48,33,24,55,58,54,49,52,52,55,53,59,65,26,70,82,58,43,36,42,82,74,49,73,55,69,68,57,66,90,77,66,52,99,67,82,79,77,78,72,88,34,61,25,50,90,40,85,33,52,50,37,36,39,37,30,40,32,42,71,133

pLDDT: mean 88.64, std 10.94, range [43.75, 98.31]

Radius of gyration: 14.13 Å; Cα contacts (8 Å, |Δi|>4): 137; chains: 1; bounding box: 34×27×40 Å

Nearest PDB structures (foldseek):
  2b78-assembly1_A  TM=7.734E-01  e=2.253E-03  Streptococcus mutans
  3ldf-assembly1_A  TM=7.776E-01  e=1.326E-02  Streptococcus mutans UA159
  2as0-assembly1_B  TM=6.892E-01  e=8.892E-02  Pyrococcus horikoshii
  3l8d-assembly1_A-2  TM=5.467E-01  e=5.998E-02  Bacillus thuringiensis str. Al Hakam
  7nzj-assembly3_E  TM=5.227E-01  e=1.495E+00  Bacillus subtilis subsp. subtilis str. 168